Protein AF-A0A4Y9T3Z0-F1 (afdb_monomer_lite)

pLDDT: mean 94.2, std 4.08, range [75.06, 98.31]

InterPro domains:
  IPR002937 Amine oxidase [PF01593] (51-128)
  IPR036188 FAD/NAD(P)-binding domain superfamily [G3DSA:3.50.50.60] (1-129)
  IPR036188 FAD/NAD(P)-binding domain superfamily [SSF51905] (2-128)
  IPR050703 Flavin Monoamine Oxidase [PTHR43563] (1-128)

Secondary structure (DSSP, 8-state):
-TTSBHHHHHHTTT--HHHHHHHHHHHHHHSS-TTTSBHHHHHHHHHHTTT--TTGGGS---TT-THHHHHHHHTT-S----S----EEEE-SS-EEEEETTEEEEES-----S-HHHHTTSEEESPP-

Organism: Pseudomonas fluorescens (NCBI:txid294)

Foldseek 3Di:
DQVDFQVNVVVVVPDDPVVVVVVQVVCVVPHNGSRPHGPVNVVVVCVVCPPPDPCNVVVDADDVGDCVVVVVVVVVDPDDDPPFQWQEWEADPQAIWTDGPPDIDTDNDDDDPDDPVSVVRYHYVVDDD

Structure (mmCIF, N/CA/C/O backbone):
data_AF-A0A4Y9T3Z0-F1
#
_entry.id   AF-A0A4Y9T3Z0-F1
#
loop_
_atom_site.group_PDB
_a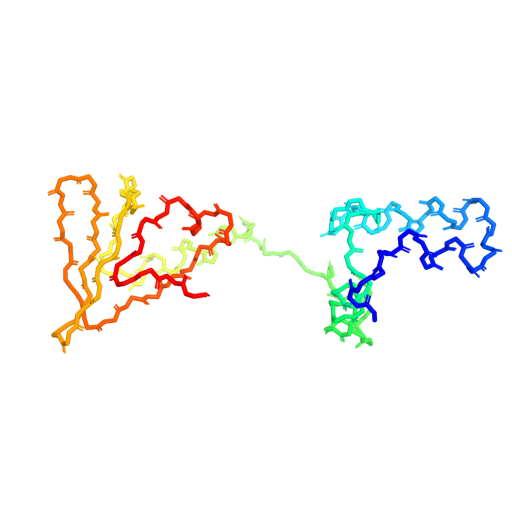tom_site.id
_atom_site.type_symbol
_atom_site.label_atom_id
_atom_site.label_alt_id
_atom_site.label_comp_id
_atom_site.label_asym_id
_atom_site.label_entity_id
_atom_site.label_seq_id
_atom_site.pdbx_PDB_ins_code
_atom_site.Cartn_x
_atom_site.Cartn_y
_atom_site.Cartn_z
_atom_site.occupancy
_atom_site.B_iso_or_equiv
_atom_site.auth_seq_id
_atom_site.auth_comp_id
_atom_site.auth_asym_id
_atom_site.auth_atom_id
_atom_site.pdbx_PDB_model_num
ATOM 1 N N . LEU A 1 1 ? 22.175 -1.804 -5.343 1.00 88.69 1 LEU A N 1
ATOM 2 C CA . LEU A 1 1 ? 21.034 -1.428 -6.212 1.00 88.69 1 LEU A CA 1
ATOM 3 C C . LEU A 1 1 ? 20.115 -0.419 -5.535 1.00 88.69 1 LEU A C 1
ATOM 5 O O . LEU A 1 1 ? 19.654 0.469 -6.225 1.00 88.69 1 LEU A O 1
ATOM 9 N N . ASP A 1 2 ? 19.869 -0.514 -4.225 1.00 96.75 2 ASP A N 1
ATOM 10 C CA . ASP A 1 2 ? 18.913 0.388 -3.561 1.00 96.75 2 ASP A CA 1
ATOM 11 C C . ASP A 1 2 ? 19.399 1.840 -3.439 1.00 96.75 2 ASP A C 1
ATOM 13 O O . ASP A 1 2 ? 18.644 2.780 -3.639 1.00 96.75 2 ASP A O 1
ATOM 17 N N . GLN A 1 3 ? 20.707 2.015 -3.240 1.00 96.19 3 GLN A N 1
ATOM 18 C CA . GLN A 1 3 ? 21.377 3.319 -3.161 1.00 96.19 3 GLN A CA 1
ATOM 19 C C . GLN A 1 3 ? 21.558 4.014 -4.528 1.00 96.19 3 GLN A C 1
ATOM 21 O O . GLN A 1 3 ? 22.274 5.005 -4.637 1.00 96.19 3 GLN A O 1
ATOM 26 N N . ILE A 1 4 ? 20.977 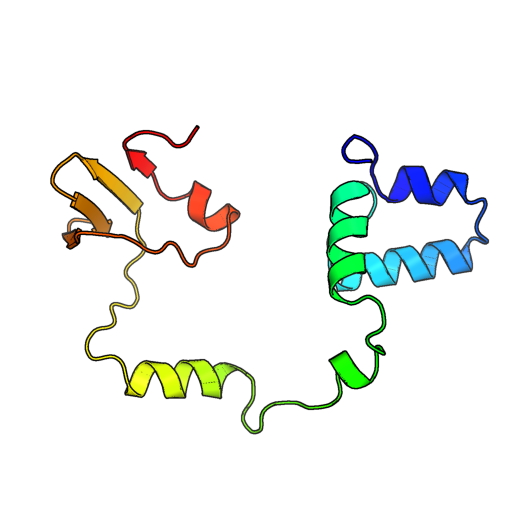3.471 -5.603 1.00 97.19 4 ILE A N 1
ATOM 27 C CA . ILE A 1 4 ? 21.068 4.013 -6.964 1.00 97.19 4 ILE A CA 1
ATOM 28 C C . ILE A 1 4 ? 19.643 4.213 -7.469 1.00 97.19 4 ILE A C 1
ATOM 30 O O . ILE A 1 4 ? 18.823 3.303 -7.361 1.00 97.19 4 ILE A O 1
ATOM 34 N N . ASN A 1 5 ? 19.348 5.372 -8.056 1.00 97.56 5 ASN A N 1
ATOM 35 C CA . ASN A 1 5 ? 18.060 5.588 -8.710 1.00 97.56 5 ASN A CA 1
ATOM 36 C C . ASN A 1 5 ? 18.066 5.086 -10.167 1.00 97.56 5 ASN A C 1
ATOM 38 O O . ASN A 1 5 ? 19.118 4.924 -10.797 1.00 97.56 5 ASN A O 1
ATOM 42 N N . VAL A 1 6 ? 16.879 4.839 -10.719 1.00 97.69 6 VAL A N 1
ATOM 43 C CA . VAL A 1 6 ? 16.727 4.317 -12.085 1.00 97.69 6 VAL A CA 1
ATOM 44 C C . VAL A 1 6 ? 17.301 5.279 -13.129 1.00 97.69 6 VAL A C 1
ATOM 46 O O . VAL A 1 6 ? 17.916 4.823 -14.092 1.00 97.69 6 VAL A O 1
ATOM 49 N N . SER A 1 7 ? 17.175 6.595 -12.930 1.00 97.38 7 SER A N 1
ATOM 50 C CA . SER A 1 7 ? 17.728 7.596 -13.854 1.00 97.38 7 SER A CA 1
ATOM 51 C C . SER A 1 7 ? 19.246 7.462 -14.012 1.00 97.38 7 SER A C 1
ATOM 53 O O . SER A 1 7 ? 19.727 7.313 -15.133 1.00 97.38 7 SER A O 1
ATOM 55 N N . SER A 1 8 ? 19.993 7.423 -12.905 1.00 96.88 8 SER A N 1
ATOM 56 C CA . SER A 1 8 ? 21.456 7.308 -12.904 1.00 96.88 8 SER A CA 1
ATOM 57 C C . SER A 1 8 ? 21.949 5.993 -13.506 1.00 96.88 8 SER A C 1
ATOM 59 O O . SER A 1 8 ? 23.059 5.926 -14.031 1.00 96.88 8 SER A O 1
ATOM 61 N N . TRP A 1 9 ? 21.150 4.926 -13.431 1.00 97.31 9 TRP A N 1
ATOM 62 C CA . TRP A 1 9 ? 21.463 3.674 -14.116 1.00 97.31 9 TRP A CA 1
ATOM 63 C C . TRP A 1 9 ? 21.221 3.765 -15.624 1.00 97.31 9 TRP A C 1
ATOM 65 O O . TRP A 1 9 ? 22.086 3.339 -16.392 1.00 97.31 9 TRP A O 1
ATOM 75 N N . LEU A 1 10 ? 20.100 4.357 -16.046 1.00 97.06 10 LEU A N 1
ATOM 76 C CA . LEU A 1 10 ? 19.783 4.576 -17.459 1.00 97.06 10 LEU A CA 1
ATOM 77 C C . LEU A 1 10 ? 20.804 5.496 -18.146 1.00 97.06 10 LEU A C 1
ATOM 79 O O . LEU A 1 10 ? 21.115 5.278 -19.315 1.00 97.06 10 LEU A O 1
ATOM 83 N N . ASP A 1 11 ? 21.351 6.487 -17.434 1.00 95.75 11 ASP A N 1
ATOM 84 C CA . ASP A 1 11 ? 22.395 7.384 -17.959 1.00 95.75 11 ASP A CA 1
ATOM 85 C C . ASP A 1 11 ? 23.656 6.604 -18.364 1.00 95.75 11 ASP A C 1
ATOM 87 O O . ASP A 1 11 ? 24.292 6.918 -19.364 1.00 95.75 11 ASP A O 1
ATOM 91 N N . LYS A 1 12 ? 23.971 5.517 -17.647 1.00 96.81 12 LYS A N 1
ATOM 92 C CA . LYS A 1 12 ? 25.122 4.643 -17.932 1.00 96.81 12 LYS A CA 1
ATOM 93 C C . LYS A 1 12 ? 24.892 3.672 -19.093 1.00 96.81 12 LYS A C 1
ATOM 95 O O . LYS A 1 12 ? 25.830 2.993 -19.493 1.00 96.81 12 LYS A O 1
ATOM 100 N N . GLN A 1 13 ? 23.665 3.569 -19.610 1.00 96.19 13 GLN A N 1
ATOM 101 C CA . GLN A 1 13 ? 23.331 2.640 -20.696 1.00 96.19 13 GLN A CA 1
ATOM 102 C C . GLN A 1 13 ? 23.576 3.234 -22.094 1.00 96.19 13 GLN A C 1
ATOM 104 O O . GLN A 1 13 ? 23.354 2.537 -23.079 1.00 96.19 13 GLN A O 1
ATOM 109 N N . ASN A 1 14 ? 24.010 4.501 -22.198 1.00 93.62 14 ASN A N 1
ATOM 110 C CA . ASN A 1 14 ? 24.271 5.197 -23.469 1.00 93.62 14 ASN A CA 1
ATOM 111 C C . ASN A 1 14 ? 23.120 5.056 -24.487 1.00 93.62 14 ASN A C 1
ATOM 113 O O . ASN A 1 14 ? 23.331 4.819 -25.676 1.00 93.62 14 ASN A O 1
ATOM 117 N N . LEU A 1 15 ? 21.880 5.165 -24.004 1.00 96.44 15 LEU A N 1
ATOM 118 C CA . LEU A 1 15 ? 20.685 4.988 -24.827 1.00 96.44 15 LEU A CA 1
ATOM 119 C C . LEU A 1 15 ? 20.506 6.158 -25.806 1.00 96.44 15 LEU A C 1
ATOM 121 O O . LEU A 1 15 ? 20.722 7.309 -25.419 1.00 96.44 15 LEU A O 1
ATOM 125 N N . PRO A 1 16 ? 19.983 5.907 -27.021 1.00 98.06 16 PRO A N 1
ATOM 126 C CA . PRO A 1 16 ? 19.453 6.969 -27.866 1.00 98.06 16 PRO A CA 1
ATOM 127 C C . PRO A 1 16 ? 18.406 7.803 -27.115 1.00 98.06 16 PRO A C 1
ATOM 129 O O . PRO A 1 16 ? 17.622 7.269 -26.322 1.00 98.06 16 PRO A O 1
ATOM 132 N N . SER A 1 17 ? 18.346 9.106 -27.396 1.00 96.44 17 SER A N 1
ATOM 133 C CA . SER A 1 17 ? 17.452 10.048 -26.704 1.00 96.44 17 SER A CA 1
ATOM 134 C C . SER A 1 17 ? 15.986 9.601 -26.730 1.00 96.44 17 SER A C 1
ATOM 136 O O . SER A 1 17 ? 15.323 9.596 -25.691 1.00 96.44 17 SER A O 1
ATOM 138 N N . THR A 1 18 ? 15.501 9.130 -27.881 1.00 97.94 18 THR A N 1
ATOM 139 C CA . THR A 1 18 ? 14.141 8.596 -28.039 1.00 97.94 18 THR A CA 1
ATOM 140 C C . THR A 1 18 ? 13.901 7.362 -27.168 1.00 97.94 18 THR A C 1
ATOM 142 O O . THR A 1 18 ? 12.880 7.279 -26.490 1.00 97.94 18 THR A O 1
ATOM 145 N N . ALA A 1 19 ? 14.852 6.422 -27.112 1.00 97.44 19 ALA A N 1
ATOM 146 C CA . ALA A 1 19 ? 14.734 5.236 -26.262 1.00 97.44 19 ALA A CA 1
ATOM 147 C C . ALA A 1 19 ? 14.676 5.624 -24.776 1.00 97.44 19 ALA A C 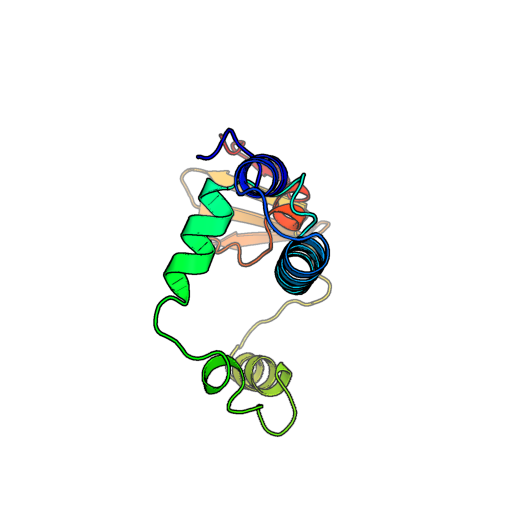1
ATOM 149 O O . ALA A 1 19 ? 13.838 5.113 -24.031 1.00 97.44 19 ALA A O 1
ATOM 150 N N . ARG A 1 20 ? 15.499 6.593 -24.350 1.00 97.50 20 ARG A N 1
ATOM 151 C CA . ARG A 1 20 ? 15.448 7.117 -22.980 1.00 97.50 20 ARG A CA 1
ATOM 152 C C . ARG A 1 20 ? 14.102 7.771 -22.661 1.00 97.50 20 ARG A C 1
ATOM 154 O O . ARG A 1 20 ? 13.557 7.539 -21.583 1.00 97.50 20 ARG A O 1
ATOM 161 N N . GLN A 1 21 ? 13.551 8.564 -23.576 1.00 96.88 21 GLN A N 1
ATOM 162 C CA . GLN A 1 21 ? 12.242 9.198 -23.394 1.00 96.88 21 GLN A CA 1
ATOM 163 C C . GLN A 1 21 ? 11.120 8.163 -23.239 1.00 96.88 21 GLN A C 1
ATOM 165 O O . GLN A 1 21 ? 10.334 8.266 -22.295 1.00 96.88 21 GLN A O 1
ATOM 170 N N . LEU A 1 22 ? 11.089 7.140 -24.098 1.00 96.94 22 LEU A N 1
ATOM 171 C CA . LEU A 1 22 ? 10.082 6.076 -24.045 1.00 96.94 22 LEU A CA 1
ATOM 172 C C . LEU A 1 22 ? 10.164 5.272 -22.741 1.00 96.94 22 LEU A C 1
ATOM 174 O O . LEU A 1 22 ? 9.142 5.039 -22.096 1.00 96.94 22 LEU A O 1
ATOM 178 N N . ILE A 1 23 ? 11.374 4.914 -22.300 1.00 95.50 23 ILE A N 1
ATOM 179 C CA . ILE A 1 23 ? 11.572 4.205 -21.027 1.00 95.50 23 ILE A CA 1
ATOM 180 C C . ILE A 1 23 ? 11.125 5.074 -19.844 1.00 95.50 23 ILE A C 1
ATOM 182 O O . ILE A 1 23 ? 10.403 4.596 -18.969 1.00 95.50 23 ILE A O 1
ATOM 186 N N . ASN A 1 24 ? 11.488 6.361 -19.824 1.00 96.56 24 ASN A N 1
ATOM 187 C CA . ASN A 1 24 ? 11.043 7.279 -18.774 1.00 96.56 24 ASN A CA 1
ATOM 188 C C . ASN A 1 24 ? 9.507 7.378 -18.728 1.00 96.56 24 ASN A C 1
ATOM 190 O O . ASN A 1 24 ? 8.923 7.329 -17.646 1.00 96.56 24 ASN A O 1
ATOM 194 N N . GLN A 1 25 ? 8.842 7.487 -19.882 1.00 96.19 25 GLN A N 1
ATOM 195 C CA . GLN A 1 25 ? 7.379 7.515 -19.966 1.00 96.19 25 GLN A CA 1
ATOM 196 C C . GLN A 1 25 ? 6.752 6.214 -19.446 1.00 96.19 25 GLN A C 1
ATOM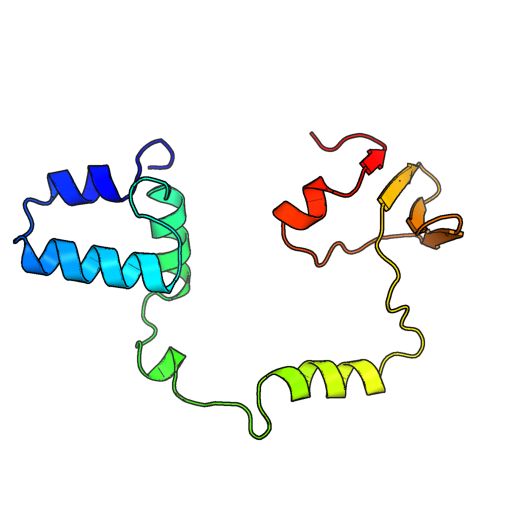 198 O O . GLN A 1 25 ? 5.787 6.254 -18.677 1.00 96.19 25 GLN A O 1
ATOM 203 N N . GLN A 1 26 ? 7.306 5.060 -19.824 1.00 92.88 26 GLN A N 1
ATOM 204 C CA . GLN A 1 26 ? 6.831 3.760 -19.356 1.00 92.88 26 GLN A CA 1
ATOM 205 C C . GLN A 1 26 ? 6.933 3.638 -17.830 1.00 92.88 26 GLN A C 1
ATOM 207 O O . GLN A 1 26 ? 5.976 3.197 -17.189 1.00 92.88 26 GLN A O 1
ATOM 212 N N . ILE A 1 27 ? 8.054 4.064 -17.241 1.00 94.88 27 ILE A N 1
ATOM 213 C CA . ILE A 1 27 ? 8.258 4.047 -15.786 1.00 94.88 27 ILE A CA 1
ATOM 214 C C . ILE A 1 27 ? 7.234 4.954 -15.094 1.00 94.88 27 ILE A C 1
ATOM 216 O O . ILE A 1 27 ? 6.520 4.488 -14.208 1.00 94.88 27 ILE A O 1
ATOM 220 N N . ARG A 1 28 ? 7.085 6.205 -15.549 1.00 96.00 28 ARG A N 1
ATOM 221 C CA . ARG A 1 28 ? 6.139 7.188 -14.980 1.00 96.00 28 ARG A CA 1
ATOM 222 C C . ARG A 1 28 ? 4.672 6.766 -15.078 1.00 96.00 28 ARG A C 1
ATOM 224 O O . ARG A 1 28 ? 3.846 7.237 -14.311 1.00 96.00 28 ARG A O 1
ATOM 231 N N . THR A 1 29 ? 4.332 5.882 -16.015 1.00 91.44 29 THR A N 1
ATOM 232 C CA . THR A 1 29 ? 2.958 5.372 -16.161 1.00 91.44 29 THR A CA 1
ATOM 233 C C . THR A 1 29 ? 2.566 4.433 -15.014 1.00 91.44 29 THR A C 1
ATOM 235 O O . THR A 1 29 ? 1.382 4.296 -14.711 1.00 91.44 29 THR A O 1
ATOM 238 N N . ARG A 1 30 ? 3.536 3.747 -14.396 1.00 86.62 30 ARG A N 1
ATOM 239 C CA . ARG A 1 30 ? 3.290 2.748 -13.337 1.00 86.62 30 ARG A CA 1
ATOM 240 C C . ARG A 1 30 ? 3.822 3.177 -11.969 1.00 86.62 30 ARG A C 1
ATOM 242 O O . ARG A 1 30 ? 3.297 2.733 -10.954 1.00 86.62 30 ARG A O 1
ATOM 249 N N . TYR A 1 31 ? 4.857 4.006 -11.949 1.00 91.94 31 TYR A N 1
ATOM 250 C CA . TYR A 1 31 ? 5.571 4.427 -10.750 1.00 91.94 31 TYR A CA 1
ATOM 251 C C . TYR A 1 31 ? 5.662 5.957 -10.699 1.00 91.94 31 TYR A C 1
ATOM 253 O O . TYR A 1 31 ? 4.793 6.661 -11.203 1.00 91.94 31 TYR A O 1
ATOM 261 N N . ASP A 1 32 ? 6.717 6.464 -10.068 1.00 87.19 32 ASP A N 1
ATOM 262 C CA . ASP A 1 32 ? 7.062 7.879 -10.014 1.00 87.19 32 ASP A CA 1
ATOM 263 C C . ASP A 1 32 ? 8.222 8.197 -10.990 1.00 87.19 32 ASP A C 1
ATOM 265 O O . ASP A 1 32 ? 8.633 7.362 -11.801 1.00 87.19 32 ASP A O 1
ATOM 269 N N . GLU A 1 33 ? 8.771 9.406 -10.913 1.00 95.38 33 GLU A N 1
ATOM 270 C CA . GLU A 1 33 ? 9.952 9.849 -11.649 1.00 95.38 33 GLU A CA 1
ATOM 271 C C . GLU A 1 33 ? 11.155 8.898 -11.478 1.00 95.38 33 GLU A C 1
ATOM 273 O O . GLU A 1 33 ? 11.526 8.585 -10.341 1.00 95.38 33 GLU A O 1
ATOM 278 N N . PRO A 1 34 ? 11.851 8.497 -12.568 1.00 96.94 34 PRO A N 1
ATOM 279 C CA . PRO A 1 34 ? 13.020 7.613 -12.491 1.00 96.94 34 PRO A CA 1
ATOM 280 C C . PRO A 1 34 ? 14.142 8.115 -11.570 1.00 96.94 34 PRO A C 1
ATOM 282 O O . PRO A 1 34 ? 14.918 7.313 -11.053 1.00 96.94 34 PRO A O 1
ATOM 285 N N . SER A 1 35 ? 14.246 9.430 -11.358 1.00 97.06 35 SER A N 1
ATOM 286 C CA . SER A 1 35 ? 15.223 10.053 -10.455 1.00 97.06 35 SER A CA 1
ATOM 287 C C . SER A 1 35 ? 14.899 9.857 -8.970 1.00 97.06 35 SER A C 1
ATOM 289 O O . SER A 1 35 ? 15.802 9.933 -8.141 1.00 97.06 35 SER A O 1
ATOM 291 N N . ARG A 1 36 ? 13.636 9.571 -8.628 1.00 96.00 36 ARG A N 1
ATOM 292 C CA . ARG A 1 36 ? 13.161 9.301 -7.258 1.00 96.00 36 ARG A CA 1
ATOM 293 C C . ARG A 1 36 ? 12.926 7.815 -6.986 1.00 96.00 36 ARG A C 1
ATOM 295 O O . ARG A 1 36 ? 12.562 7.440 -5.876 1.00 96.00 36 ARG A O 1
ATOM 302 N N . LEU A 1 37 ? 13.107 6.970 -7.997 1.00 96.75 37 LEU A N 1
ATOM 303 C CA . LEU A 1 37 ? 12.808 5.547 -7.935 1.00 96.75 37 LEU A CA 1
ATOM 304 C C . LEU A 1 37 ? 14.085 4.745 -7.670 1.00 96.75 37 LEU A C 1
ATOM 306 O O . LEU A 1 37 ? 14.998 4.769 -8.493 1.00 96.75 37 LEU A O 1
ATOM 310 N N . SER A 1 38 ? 14.136 4.007 -6.556 1.00 97.56 38 SER A N 1
ATOM 311 C CA . SER A 1 38 ? 15.213 3.042 -6.279 1.00 97.56 38 SER A CA 1
ATOM 312 C C . SER A 1 38 ? 15.302 1.998 -7.396 1.00 97.56 38 SER A C 1
ATOM 314 O O . SER A 1 38 ? 14.295 1.413 -7.811 1.00 97.56 38 SER A O 1
ATOM 316 N N . LEU A 1 39 ? 16.521 1.728 -7.870 1.00 97.44 39 LEU A N 1
ATOM 317 C CA . LEU A 1 39 ? 16.773 0.700 -8.875 1.00 97.44 39 LEU A CA 1
ATOM 318 C C . LEU A 1 39 ? 16.500 -0.703 -8.322 1.00 97.44 39 LEU A C 1
ATOM 320 O O . LEU A 1 39 ? 16.021 -1.560 -9.066 1.00 97.44 39 LEU A O 1
ATOM 324 N N . LEU A 1 40 ? 16.760 -0.946 -7.030 1.00 97.31 40 LEU A N 1
ATOM 325 C CA . LEU A 1 40 ? 16.400 -2.221 -6.401 1.00 97.31 40 LEU A CA 1
ATOM 326 C C . LEU A 1 40 ? 14.887 -2.423 -6.430 1.00 97.31 40 LEU A C 1
ATOM 328 O O . LEU A 1 40 ? 14.429 -3.471 -6.886 1.00 97.31 40 LEU A O 1
ATOM 332 N N . TYR A 1 41 ? 14.125 -1.418 -5.994 1.00 95.69 41 TYR A N 1
ATOM 333 C CA . TYR A 1 41 ? 12.667 -1.484 -6.003 1.00 95.69 41 TYR A CA 1
ATOM 334 C C . TYR A 1 41 ? 12.141 -1.721 -7.423 1.00 95.69 41 TYR A C 1
ATOM 336 O O . TYR A 1 41 ? 11.353 -2.639 -7.649 1.00 95.69 41 TYR A O 1
ATOM 344 N N . TYR A 1 42 ? 12.638 -0.973 -8.412 1.00 95.44 42 TYR A N 1
ATOM 345 C CA . TYR A 1 42 ? 12.237 -1.160 -9.806 1.00 95.44 42 TYR A CA 1
ATOM 346 C C . TYR A 1 42 ? 12.535 -2.576 -10.325 1.00 95.44 42 TYR A C 1
ATOM 348 O O . TYR A 1 42 ? 11.686 -3.187 -10.979 1.00 95.44 42 TYR A O 1
ATOM 356 N N . ALA A 1 43 ? 13.702 -3.140 -9.997 1.00 94.81 43 ALA A N 1
ATOM 357 C CA . ALA A 1 43 ? 14.062 -4.507 -10.372 1.00 94.81 43 ALA A CA 1
ATOM 358 C C . ALA A 1 43 ? 13.160 -5.556 -9.700 1.00 94.81 43 ALA A C 1
ATOM 360 O O . ALA A 1 43 ? 12.743 -6.515 -10.354 1.00 94.81 43 ALA A O 1
ATOM 361 N N . GLN A 1 44 ? 12.825 -5.367 -8.420 1.00 94.88 44 GLN A N 1
ATOM 362 C CA . GLN A 1 44 ? 11.901 -6.239 -7.689 1.00 94.88 44 GLN A CA 1
ATOM 363 C C . GLN A 1 44 ? 10.507 -6.219 -8.321 1.00 94.88 44 GLN A C 1
ATOM 365 O O . GLN A 1 44 ? 9.973 -7.282 -8.634 1.00 94.88 44 GLN A O 1
ATOM 370 N N . GLN A 1 45 ? 9.950 -5.036 -8.594 1.00 92.25 45 GLN A N 1
ATOM 371 C CA . GLN A 1 45 ? 8.628 -4.920 -9.217 1.00 92.25 45 GLN A CA 1
ATOM 372 C C . GLN A 1 45 ? 8.611 -5.483 -10.644 1.00 92.25 45 GLN A C 1
ATOM 374 O O . GLN A 1 45 ? 7.672 -6.169 -11.042 1.00 92.25 45 GLN A O 1
ATOM 379 N N . SER A 1 46 ? 9.687 -5.270 -11.405 1.00 89.81 46 SER A N 1
ATOM 380 C CA . SER A 1 46 ? 9.833 -5.845 -12.748 1.00 89.81 46 SER A CA 1
ATOM 381 C C . SER A 1 46 ? 9.915 -7.374 -12.720 1.00 89.81 46 SER A C 1
ATOM 383 O O . SER A 1 46 ? 9.475 -8.035 -13.659 1.00 89.81 46 SER A O 1
ATOM 385 N N . ARG A 1 47 ? 10.461 -7.962 -11.646 1.00 91.88 47 ARG A N 1
ATOM 386 C CA . ARG A 1 47 ? 10.538 -9.419 -11.477 1.00 91.88 47 ARG A CA 1
ATOM 387 C C . ARG A 1 47 ? 9.164 -10.055 -11.267 1.00 91.88 47 ARG A C 1
ATOM 389 O O . ARG A 1 47 ? 8.968 -11.154 -11.773 1.00 91.88 47 ARG A O 1
ATOM 396 N N . VAL A 1 48 ? 8.233 -9.382 -10.582 1.00 89.12 48 VAL A N 1
ATOM 397 C CA . VAL A 1 48 ? 6.869 -9.896 -10.324 1.00 89.12 48 VAL A CA 1
ATOM 398 C C . VAL A 1 48 ? 6.131 -10.219 -11.624 1.00 89.12 48 VAL A C 1
ATOM 400 O O . VAL A 1 48 ? 5.437 -11.225 -11.705 1.00 89.12 48 VAL A O 1
ATOM 403 N N . TYR A 1 49 ? 6.328 -9.400 -12.657 1.00 84.94 49 TYR A N 1
ATOM 404 C CA . TYR A 1 49 ? 5.656 -9.545 -13.952 1.00 84.94 49 TYR A CA 1
ATOM 405 C C . TYR A 1 49 ? 6.548 -10.160 -15.037 1.00 84.94 49 TYR A C 1
ATOM 407 O O . TYR A 1 49 ? 6.220 -10.108 -16.223 1.00 84.94 49 TYR A O 1
ATOM 415 N N . ARG A 1 50 ? 7.700 -10.731 -14.664 1.00 87.44 50 ARG A N 1
ATOM 416 C CA . ARG A 1 50 ? 8.628 -11.319 -15.634 1.00 87.44 50 ARG A CA 1
ATOM 417 C C . ARG A 1 50 ? 7.968 -12.508 -16.335 1.00 87.44 50 ARG A C 1
ATOM 419 O O . ARG A 1 50 ? 7.508 -13.434 -15.681 1.00 87.44 50 ARG A O 1
ATOM 426 N N . GLY A 1 51 ? 7.993 -12.499 -17.666 1.00 87.00 51 GLY A N 1
ATOM 427 C CA . GLY A 1 51 ? 7.428 -13.576 -18.484 1.00 87.00 51 GLY A CA 1
ATOM 428 C C . GLY A 1 51 ? 5.919 -13.474 -18.711 1.00 87.00 51 GLY A C 1
ATOM 429 O O . GLY A 1 51 ? 5.374 -14.303 -19.430 1.00 87.00 51 GLY A O 1
ATOM 430 N N . VAL A 1 52 ? 5.252 -12.455 -18.160 1.00 87.50 52 VAL A N 1
ATOM 431 C CA . VAL A 1 52 ? 3.854 -12.147 -18.480 1.00 87.50 52 VAL A CA 1
ATOM 432 C C . VAL A 1 52 ? 3.834 -11.140 -19.623 1.00 87.50 52 VAL A C 1
ATOM 434 O O . VAL A 1 52 ? 4.505 -10.108 -19.551 1.00 87.50 52 VAL A O 1
ATOM 437 N N . SER A 1 53 ? 3.086 -11.424 -20.690 1.00 86.75 53 SER A N 1
ATOM 438 C CA . SER A 1 53 ? 2.979 -10.474 -21.795 1.00 86.75 53 SER A CA 1
ATOM 439 C C . SER A 1 53 ? 2.153 -9.251 -21.378 1.00 86.75 53 SER A C 1
ATOM 441 O O . SER A 1 53 ? 1.187 -9.356 -20.618 1.00 86.75 53 SER A O 1
ATOM 443 N N . ASP A 1 54 ? 2.486 -8.069 -21.906 1.00 80.62 54 ASP A N 1
ATOM 444 C CA . ASP A 1 54 ? 1.705 -6.850 -21.637 1.00 80.62 54 ASP A CA 1
ATOM 445 C C . ASP A 1 54 ? 0.238 -6.980 -22.099 1.00 80.62 54 ASP A C 1
ATOM 447 O O . ASP A 1 54 ? -0.644 -6.315 -21.548 1.00 80.62 54 ASP A O 1
ATOM 451 N N . ARG A 1 55 ? -0.036 -7.844 -23.092 1.00 84.62 55 ARG A N 1
ATOM 452 C CA . ARG A 1 55 ? -1.394 -8.171 -23.546 1.00 84.62 55 ARG A CA 1
ATOM 453 C C . ARG A 1 55 ? -2.172 -8.898 -22.455 1.00 84.62 55 ARG A C 1
ATOM 455 O O . ARG A 1 55 ? -3.312 -8.524 -22.192 1.00 84.62 55 ARG A O 1
ATOM 462 N N . ASP A 1 56 ? -1.554 -9.877 -21.801 1.00 86.31 56 ASP A N 1
ATOM 463 C CA . ASP A 1 56 ? -2.212 -10.685 -20.770 1.00 86.31 56 ASP A CA 1
ATOM 464 C C . ASP A 1 56 ? -2.534 -9.851 -19.527 1.00 86.31 56 ASP A C 1
ATOM 466 O O . ASP A 1 56 ? -3.626 -9.961 -18.972 1.00 86.31 56 ASP A O 1
ATOM 470 N N . LEU A 1 57 ? -1.654 -8.909 -19.163 1.00 83.00 57 LEU A N 1
ATOM 471 C CA . LEU A 1 57 ? -1.900 -7.948 -18.075 1.00 83.00 57 LEU A CA 1
ATOM 472 C C . LEU A 1 57 ? -3.128 -7.053 -18.312 1.00 83.00 57 LEU A C 1
ATOM 474 O O . LEU A 1 57 ? -3.625 -6.420 -17.381 1.00 83.00 57 LEU A O 1
ATOM 478 N N . ARG A 1 58 ? -3.599 -6.954 -19.559 1.00 83.19 58 ARG A N 1
ATOM 479 C CA . ARG A 1 58 ? -4.697 -6.071 -19.977 1.00 83.19 58 ARG A CA 1
ATOM 480 C C . ARG A 1 58 ? -5.808 -6.824 -20.708 1.00 83.19 58 ARG A C 1
ATOM 482 O O . ARG A 1 58 ? -6.642 -6.185 -21.348 1.00 83.19 58 ARG A O 1
ATOM 489 N N . ALA A 1 59 ? -5.823 -8.154 -20.616 1.00 86.94 59 ALA A N 1
ATOM 490 C CA . ALA A 1 59 ? -6.666 -9.007 -21.448 1.00 86.94 59 ALA A CA 1
ATOM 491 C C . ALA A 1 59 ? -8.167 -8.797 -21.218 1.00 86.94 59 ALA A C 1
ATOM 493 O O . ALA A 1 59 ? -8.960 -8.950 -22.144 1.00 86.94 59 ALA A O 1
ATOM 494 N N . SER A 1 60 ? -8.567 -8.433 -19.999 1.00 89.00 60 SER A N 1
ATOM 495 C CA . SER A 1 60 ? -9.976 -8.324 -19.633 1.00 89.00 60 SER A CA 1
ATOM 496 C C . SER A 1 60 ? -10.244 -7.175 -18.675 1.00 89.00 60 SER A C 1
ATOM 498 O O . SER A 1 60 ? -9.400 -6.803 -17.859 1.00 89.00 60 SER A O 1
ATOM 500 N N . ARG A 1 61 ? -11.473 -6.663 -18.728 1.00 90.69 61 ARG A N 1
ATOM 501 C CA . ARG A 1 61 ? -12.033 -5.776 -17.709 1.00 90.69 61 ARG A CA 1
ATOM 502 C C . ARG A 1 61 ? -13.245 -6.444 -17.082 1.00 90.69 61 ARG A C 1
ATOM 504 O O . ARG A 1 61 ? -13.956 -7.192 -17.746 1.00 90.69 61 ARG A O 1
ATOM 511 N N . LEU A 1 62 ? -13.487 -6.143 -15.814 1.00 92.19 62 LEU A N 1
ATOM 512 C CA . LEU A 1 62 ? -14.696 -6.584 -15.131 1.00 92.19 62 LEU A CA 1
ATOM 513 C C . LEU A 1 62 ? -15.904 -5.854 -15.722 1.00 92.19 62 LEU A C 1
ATOM 515 O O . LEU A 1 62 ? -15.900 -4.624 -15.825 1.00 92.19 62 LEU A O 1
ATOM 519 N N . VAL A 1 63 ? -16.934 -6.608 -16.106 1.00 92.62 63 VAL A N 1
ATOM 520 C CA . VAL A 1 63 ? -18.219 -6.041 -16.531 1.00 92.62 63 VAL A CA 1
ATOM 521 C C . VAL A 1 63 ? -18.816 -5.275 -15.346 1.00 92.62 63 VAL A C 1
ATOM 523 O O . VAL A 1 63 ? -18.885 -5.803 -14.241 1.00 92.62 63 VAL A O 1
ATOM 526 N N . GLY A 1 64 ? -19.187 -4.009 -15.558 1.00 92.31 64 GLY A N 1
ATOM 527 C CA . GLY A 1 64 ? -19.598 -3.094 -14.481 1.00 92.31 64 GLY A CA 1
ATOM 528 C C . GLY A 1 64 ? -18.440 -2.382 -13.758 1.00 92.31 64 GLY A C 1
ATOM 529 O O . GLY A 1 64 ? -18.684 -1.547 -12.890 1.00 92.31 64 GLY A O 1
ATOM 530 N N . GLY A 1 65 ? -17.187 -2.653 -14.140 1.00 93.94 65 GLY A N 1
ATOM 531 C CA . GLY A 1 65 ? -15.987 -2.011 -13.597 1.00 93.94 65 GLY A CA 1
ATOM 532 C C . GLY A 1 65 ? -15.460 -2.646 -12.306 1.00 93.94 65 GLY A C 1
ATOM 533 O O . GLY A 1 65 ? -16.098 -3.490 -11.691 1.00 93.94 65 GLY A O 1
ATOM 534 N N . SER A 1 66 ? -14.269 -2.229 -11.866 1.00 93.44 66 SER A N 1
ATOM 535 C CA . SER A 1 66 ? -13.602 -2.784 -10.673 1.00 93.44 66 SER A CA 1
ATOM 536 C C . SER A 1 66 ? -14.386 -2.699 -9.349 1.00 93.44 66 SER A C 1
ATOM 538 O O . SER A 1 66 ? -14.217 -3.601 -8.525 1.00 93.44 66 SER A O 1
ATOM 540 N N . PRO A 1 67 ? -15.256 -1.693 -9.103 1.00 94.88 67 PRO A N 1
ATOM 541 C CA . PRO A 1 67 ? -16.015 -1.614 -7.853 1.00 94.88 67 PRO A CA 1
ATOM 542 C C . PRO A 1 67 ? -16.956 -2.795 -7.587 1.00 94.88 67 PRO A C 1
ATOM 544 O O . PRO A 1 67 ? -17.298 -3.024 -6.426 1.00 94.88 67 PRO A O 1
ATOM 547 N N . VAL A 1 68 ? -17.350 -3.566 -8.610 1.00 95.88 68 VAL A N 1
ATOM 548 C CA . VAL A 1 68 ? -18.268 -4.712 -8.448 1.00 95.88 68 VAL A CA 1
ATOM 549 C C . VAL A 1 68 ? -17.746 -5.748 -7.451 1.00 95.88 68 VAL A C 1
ATOM 551 O O . VAL A 1 68 ? -18.537 -6.344 -6.725 1.00 95.88 68 VAL A O 1
ATOM 554 N N . LEU A 1 69 ? -16.422 -5.916 -7.349 1.00 94.38 69 LEU A N 1
ATOM 555 C CA . LEU A 1 69 ? -15.805 -6.829 -6.383 1.00 94.38 69 LEU A CA 1
ATOM 556 C C . LEU A 1 69 ? -16.018 -6.354 -4.943 1.00 94.38 69 LEU A C 1
ATOM 558 O O . LEU A 1 69 ? -16.475 -7.118 -4.096 1.00 94.38 69 LEU A O 1
ATOM 562 N N . ALA A 1 70 ? -15.729 -5.080 -4.671 1.00 93.38 70 ALA A N 1
ATOM 563 C CA . ALA A 1 70 ? -15.919 -4.501 -3.345 1.00 93.38 70 ALA A CA 1
ATOM 564 C C . ALA A 1 70 ? -17.403 -4.507 -2.952 1.00 93.38 70 ALA A C 1
ATOM 566 O O . ALA A 1 70 ? -17.747 -4.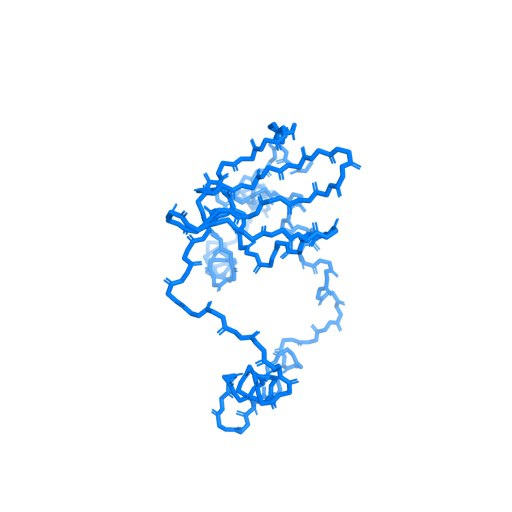862 -1.829 1.00 93.38 70 ALA A O 1
ATOM 567 N N . GLN A 1 71 ? -18.294 -4.188 -3.893 1.00 93.31 71 GLN A N 1
ATOM 568 C CA . GLN A 1 71 ? -19.740 -4.235 -3.671 1.00 93.31 71 GLN A CA 1
ATOM 569 C C . GLN A 1 71 ? -20.233 -5.653 -3.364 1.00 93.31 71 GLN A C 1
ATOM 571 O O . GLN A 1 71 ? -21.072 -5.828 -2.482 1.00 93.31 71 GLN A O 1
ATOM 576 N N . ALA A 1 72 ? -19.718 -6.667 -4.065 1.00 94.69 72 ALA A N 1
ATOM 577 C CA . ALA A 1 72 ? -20.044 -8.061 -3.787 1.00 94.69 72 ALA A CA 1
ATOM 578 C C . ALA A 1 72 ? -19.556 -8.489 -2.394 1.00 94.69 72 ALA A C 1
ATOM 580 O O . ALA A 1 72 ? -20.309 -9.127 -1.661 1.00 94.69 72 ALA A O 1
ATOM 581 N N . LEU A 1 73 ? -18.343 -8.083 -2.003 1.00 94.00 73 LEU A N 1
ATOM 582 C CA . LEU A 1 73 ? -17.784 -8.373 -0.681 1.00 94.00 73 LEU A CA 1
ATOM 583 C C . LEU A 1 73 ? -18.601 -7.726 0.442 1.00 94.00 73 LEU A C 1
ATOM 585 O O . LEU A 1 73 ? -18.927 -8.390 1.421 1.00 94.00 73 LEU A O 1
ATOM 589 N N . VAL A 1 74 ? -18.982 -6.455 0.293 1.00 94.38 74 VAL A N 1
ATOM 590 C CA . VAL A 1 74 ? -19.765 -5.718 1.300 1.00 94.38 74 VAL A CA 1
ATOM 591 C C . VAL A 1 74 ? -21.085 -6.421 1.623 1.00 94.38 74 VAL A C 1
ATOM 593 O O . VAL A 1 74 ? -21.483 -6.444 2.783 1.00 94.38 74 VAL A O 1
ATOM 596 N N . LYS A 1 75 ? -21.731 -7.062 0.640 1.00 93.88 75 LYS A N 1
ATOM 597 C CA . LYS A 1 75 ? -22.967 -7.838 0.857 1.00 93.88 75 LYS A CA 1
ATOM 598 C C . LYS A 1 75 ? -22.777 -9.056 1.773 1.00 93.88 75 LYS A C 1
ATOM 600 O O . LYS A 1 75 ? -23.761 -9.552 2.308 1.00 93.88 75 LYS A O 1
ATOM 605 N N . GLN A 1 76 ? -21.545 -9.539 1.937 1.00 95.50 76 GLN A N 1
ATOM 606 C CA . GLN A 1 76 ? -21.200 -10.675 2.802 1.00 95.50 76 GLN A CA 1
ATOM 607 C C . GLN A 1 76 ? -20.755 -10.240 4.209 1.00 95.50 76 GLN A C 1
ATOM 609 O O . GLN A 1 76 ? -20.595 -11.077 5.096 1.00 95.50 76 GLN A O 1
ATOM 614 N N . LEU A 1 77 ? -20.539 -8.941 4.436 1.00 94.25 77 LEU A N 1
ATOM 615 C CA . LEU A 1 77 ? -20.061 -8.408 5.708 1.00 94.25 77 LEU A CA 1
ATOM 616 C C . LEU A 1 77 ? -21.235 -7.921 6.561 1.00 94.25 77 LEU A C 1
ATOM 618 O O . LEU A 1 77 ? -22.083 -7.162 6.104 1.00 94.25 77 LEU A O 1
ATOM 622 N N . LYS A 1 78 ? -21.258 -8.325 7.836 1.00 91.56 78 LYS A N 1
ATOM 623 C CA . LYS A 1 78 ? -22.326 -7.939 8.776 1.00 91.56 78 LYS A CA 1
ATOM 624 C C . LYS A 1 78 ? -22.169 -6.516 9.316 1.00 91.56 78 LYS A C 1
ATOM 626 O O . LYS A 1 78 ? -23.162 -5.847 9.575 1.00 91.56 78 LYS A O 1
ATOM 631 N N . THR A 1 79 ? -20.929 -6.055 9.479 1.00 92.56 79 THR A N 1
ATOM 632 C CA . THR A 1 79 ? -20.625 -4.775 10.126 1.00 92.56 79 THR A CA 1
ATOM 633 C C . T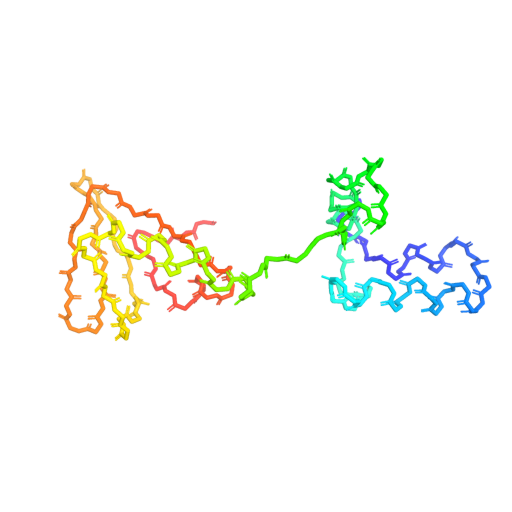HR A 1 79 ? -19.578 -4.025 9.322 1.00 92.56 79 THR A C 1
ATOM 635 O O . THR A 1 79 ? -18.455 -4.497 9.169 1.00 92.56 79 THR A O 1
ATOM 638 N N . ILE A 1 80 ? -19.933 -2.832 8.843 1.00 93.62 80 ILE A N 1
ATOM 639 C CA . ILE A 1 80 ? -19.008 -1.895 8.200 1.00 93.62 80 ILE A CA 1
ATOM 640 C C . ILE A 1 80 ? -19.269 -0.504 8.764 1.00 93.62 80 ILE A C 1
ATOM 642 O O . ILE A 1 80 ? -20.415 -0.066 8.861 1.00 93.62 80 ILE A O 1
ATOM 646 N N . LYS A 1 81 ? -18.197 0.194 9.136 1.00 93.50 81 LYS A N 1
ATOM 647 C CA . LYS A 1 81 ? -18.248 1.576 9.615 1.00 93.50 81 LYS A CA 1
ATOM 648 C C . LYS A 1 81 ? -17.549 2.477 8.600 1.00 93.50 81 LYS A C 1
ATOM 650 O O . LYS A 1 81 ? -16.325 2.501 8.516 1.00 93.50 81 LYS A O 1
ATOM 655 N N . THR A 1 82 ? -18.329 3.193 7.795 1.00 93.94 82 THR A N 1
ATOM 656 C CA . THR A 1 82 ? -17.818 4.245 6.901 1.00 93.94 82 THR A CA 1
ATOM 657 C C . THR A 1 82 ? -17.670 5.563 7.662 1.00 93.94 82 THR A C 1
ATOM 659 O O . THR A 1 82 ? -18.134 5.683 8.796 1.00 93.94 82 THR A O 1
ATOM 662 N N . ASN A 1 83 ? -17.001 6.557 7.065 1.00 95.06 83 ASN A N 1
ATOM 663 C CA . ASN A 1 83 ? -16.767 7.873 7.689 1.00 95.06 83 ASN A CA 1
ATOM 664 C C . ASN A 1 83 ? -16.121 7.779 9.083 1.00 95.06 83 ASN A C 1
ATOM 666 O O . ASN A 1 83 ? -16.381 8.590 9.964 1.00 95.06 83 ASN A O 1
ATOM 670 N N . SER A 1 84 ? -15.298 6.750 9.275 1.00 96.25 84 SER A N 1
ATOM 671 C CA . SER A 1 84 ? -14.719 6.364 10.560 1.00 96.25 84 SER A CA 1
ATOM 672 C C . SER A 1 84 ? -13.190 6.358 10.457 1.00 96.25 84 SER A C 1
ATOM 674 O O . SER A 1 84 ? -12.581 5.291 10.518 1.00 96.25 84 SER A O 1
ATOM 676 N N . PRO A 1 85 ? -12.549 7.517 10.203 1.00 96.38 85 PRO A N 1
ATOM 677 C CA . PRO A 1 85 ? -11.102 7.575 10.062 1.00 96.38 85 PRO A CA 1
ATOM 678 C C . PRO A 1 85 ? -10.435 7.215 11.392 1.00 96.38 85 PRO A C 1
ATOM 680 O O . PRO A 1 85 ? -10.681 7.846 12.421 1.00 96.38 85 PRO A O 1
ATOM 683 N N . VAL A 1 86 ? -9.587 6.191 11.354 1.00 97.69 86 VAL A N 1
ATOM 684 C CA . VAL A 1 86 ? -8.767 5.791 12.498 1.00 97.69 86 VAL A CA 1
ATOM 685 C C . VAL A 1 86 ? -7.697 6.852 12.729 1.00 97.69 86 VAL A C 1
ATOM 687 O O . VAL A 1 86 ? -7.002 7.236 11.790 1.00 97.69 86 VAL A O 1
ATOM 690 N N . SER A 1 87 ? -7.575 7.330 13.967 1.00 97.69 87 SER A N 1
ATOM 691 C CA . SER A 1 87 ? -6.584 8.343 14.355 1.00 97.69 87 SER A CA 1
ATOM 692 C C . SER A 1 87 ? -5.466 7.787 15.231 1.00 97.69 87 SER A C 1
ATOM 694 O O . SER A 1 87 ? -4.353 8.309 15.195 1.00 97.69 87 SER A O 1
ATOM 696 N N . ALA A 1 88 ? -5.735 6.725 15.990 1.00 98.00 88 ALA A N 1
ATOM 697 C CA . ALA A 1 88 ? -4.734 6.060 16.812 1.00 98.00 88 ALA A CA 1
ATOM 698 C C . ALA A 1 88 ? -5.033 4.569 16.976 1.00 98.00 88 ALA A C 1
ATOM 700 O O . ALA A 1 88 ? -6.193 4.150 16.925 1.00 98.00 88 ALA A O 1
ATOM 701 N N . ILE A 1 89 ? -3.983 3.787 17.195 1.00 98.12 89 ILE A N 1
ATOM 702 C CA . ILE A 1 89 ? -4.041 2.371 17.538 1.00 98.12 89 ILE A CA 1
ATOM 703 C C . ILE A 1 89 ? -3.086 2.139 18.705 1.00 98.12 89 ILE A C 1
ATOM 705 O O . ILE A 1 89 ? -1.898 2.450 18.615 1.00 98.12 89 ILE A O 1
ATOM 709 N N . THR A 1 90 ? -3.620 1.580 19.784 1.00 98.12 90 THR A N 1
ATOM 710 C CA . THR A 1 90 ? -2.857 1.195 20.969 1.00 98.12 90 THR A CA 1
ATOM 711 C C . THR A 1 90 ? -2.904 -0.315 21.118 1.00 98.12 90 THR A C 1
ATOM 713 O O . THR A 1 90 ? -3.988 -0.888 21.076 1.00 98.12 90 THR A O 1
ATOM 716 N N . GLN A 1 91 ? -1.760 -0.956 21.304 1.00 97.12 91 GLN A N 1
ATOM 717 C CA . GLN A 1 91 ? -1.642 -2.379 21.582 1.00 97.12 91 GLN A CA 1
ATOM 718 C C . GLN A 1 91 ? -1.003 -2.586 22.953 1.00 97.12 91 GLN A C 1
ATOM 720 O O . GLN A 1 91 ? -0.012 -1.938 23.294 1.00 97.12 91 GLN A O 1
ATOM 725 N N . ASP A 1 92 ? -1.555 -3.522 23.712 1.00 95.62 92 ASP A N 1
ATOM 726 C CA . ASP A 1 92 ? -0.994 -4.006 24.967 1.00 95.62 92 ASP A CA 1
ATOM 727 C C . ASP A 1 92 ? -1.033 -5.546 25.014 1.00 95.62 92 ASP A C 1
ATOM 729 O O . ASP A 1 92 ? -1.166 -6.213 23.986 1.00 95.62 92 ASP A O 1
ATOM 733 N N . LYS A 1 93 ? -0.843 -6.122 26.206 1.00 96.12 93 LYS A N 1
ATOM 734 C CA . LYS A 1 93 ? -0.841 -7.578 26.414 1.00 96.12 93 LYS A CA 1
ATOM 735 C C . LYS A 1 93 ? -2.220 -8.230 26.244 1.00 96.12 93 LYS A C 1
ATOM 737 O O . LYS A 1 93 ? -2.277 -9.444 26.072 1.00 96.12 93 LYS A O 1
ATOM 742 N N . ASP A 1 94 ? -3.296 -7.453 26.351 1.00 95.12 94 ASP A N 1
ATOM 743 C CA . ASP A 1 94 ? -4.679 -7.929 26.369 1.00 95.12 94 ASP A CA 1
ATOM 744 C C . ASP A 1 94 ? -5.366 -7.742 25.006 1.00 95.12 94 ASP A C 1
ATOM 746 O O . ASP A 1 94 ? -6.376 -8.389 24.740 1.00 95.12 94 ASP A O 1
ATOM 750 N N . GLY A 1 95 ? -4.816 -6.904 24.118 1.00 97.19 95 GLY A N 1
ATOM 751 C CA . GLY A 1 95 ? -5.264 -6.800 22.731 1.00 97.19 95 GLY A CA 1
ATOM 752 C C . GLY A 1 95 ? -4.915 -5.467 22.075 1.00 97.19 95 GLY A C 1
ATOM 753 O O . GLY A 1 95 ? -3.886 -4.849 22.358 1.00 97.19 95 GLY A O 1
ATOM 754 N N . VAL A 1 96 ? -5.783 -5.023 21.163 1.00 98.25 96 VAL A N 1
ATOM 755 C CA . VAL A 1 96 ? -5.620 -3.783 20.400 1.00 98.25 96 VAL A CA 1
ATOM 756 C C . VAL A 1 96 ? -6.855 -2.896 20.537 1.00 98.25 96 VAL A C 1
ATOM 758 O O . VAL A 1 96 ? -7.986 -3.325 20.314 1.00 98.25 96 VAL A O 1
ATOM 761 N N . THR A 1 97 ? -6.632 -1.621 20.844 1.00 98.31 97 THR A N 1
ATOM 762 C CA . THR A 1 97 ? -7.648 -0.568 20.854 1.00 98.31 97 THR A CA 1
ATOM 763 C C . THR A 1 97 ? -7.467 0.357 19.651 1.00 98.31 97 THR A C 1
ATOM 765 O O . THR A 1 97 ? -6.428 0.995 19.491 1.00 98.31 97 THR A O 1
ATOM 768 N N . VAL A 1 98 ? -8.501 0.479 18.819 1.00 98.19 98 VAL A N 1
ATOM 769 C CA . VAL A 1 98 ? -8.557 1.351 17.637 1.00 98.19 98 VAL A CA 1
ATOM 770 C C . VAL A 1 98 ? -9.414 2.575 17.935 1.00 98.19 98 VAL A C 1
ATOM 772 O O . VAL A 1 98 ? -10.604 2.456 18.229 1.00 98.19 98 VAL A O 1
ATOM 775 N N . LYS A 1 99 ? -8.832 3.768 17.818 1.00 98.25 99 LYS A N 1
ATOM 776 C CA . LYS A 1 99 ? -9.508 5.039 18.087 1.00 98.25 99 LYS A CA 1
ATOM 777 C C . LYS A 1 99 ? -10.062 5.668 16.811 1.00 98.25 99 LYS A C 1
ATOM 779 O O . LYS A 1 99 ? -9.330 5.893 15.846 1.00 98.25 99 LYS A O 1
ATOM 784 N N . VAL A 1 100 ? -11.343 6.023 16.848 1.00 97.31 100 VAL A N 1
ATOM 785 C CA . VAL A 1 100 ? -12.069 6.754 15.801 1.00 97.31 100 VAL A CA 1
ATOM 786 C C . VAL A 1 100 ? -12.806 7.924 16.450 1.00 97.31 100 VAL A C 1
ATOM 788 O O . VAL A 1 100 ? -13.836 7.746 17.100 1.00 97.31 100 VAL A O 1
ATOM 791 N N . GLY A 1 101 ? -12.278 9.140 16.295 1.00 93.50 101 GLY A N 1
ATOM 792 C CA . GLY A 1 101 ? -12.807 10.314 16.997 1.00 93.50 101 GLY A CA 1
ATOM 793 C C . GLY A 1 101 ? -12.776 10.120 18.519 1.00 93.50 101 GLY A C 1
ATOM 794 O O . GLY A 1 101 ? -11.705 9.930 19.099 1.00 93.50 101 GLY A O 1
ATOM 795 N N . SER A 1 102 ? -13.949 10.157 19.158 1.00 93.56 102 SER A N 1
ATOM 796 C CA . SER A 1 102 ? -14.131 9.883 20.593 1.00 93.56 102 SER A CA 1
ATOM 797 C C . SER A 1 102 ? -14.419 8.412 20.925 1.00 93.56 102 SER A C 1
ATOM 799 O O . SER A 1 102 ? -14.524 8.075 22.101 1.00 93.56 102 SER A O 1
ATOM 801 N N . VAL A 1 103 ? -14.557 7.536 19.925 1.00 96.25 103 VAL A N 1
ATOM 802 C CA . VAL A 1 103 ? -14.920 6.121 20.103 1.00 96.25 103 VAL A CA 1
ATOM 803 C C . VAL A 1 103 ? -13.671 5.239 20.054 1.00 96.25 103 VAL A C 1
ATOM 805 O O . VAL A 1 103 ? -12.811 5.426 19.193 1.00 96.25 103 VAL A O 1
ATOM 808 N N . GLY A 1 104 ? -13.586 4.263 20.961 1.00 96.19 104 GLY A N 1
ATOM 809 C CA . GLY A 1 104 ? -12.579 3.201 20.948 1.00 96.19 104 GLY A CA 1
ATOM 810 C C . GLY A 1 104 ? -13.210 1.845 20.635 1.00 96.19 104 GLY A C 1
ATOM 811 O O . GLY A 1 104 ? -14.242 1.501 21.206 1.00 96.19 104 GLY A O 1
ATOM 812 N N . TYR A 1 105 ? -12.592 1.082 19.738 1.00 97.00 105 TYR A N 1
ATOM 813 C CA . TYR A 1 105 ? -12.964 -0.297 19.416 1.00 97.00 105 TYR A CA 1
ATOM 814 C C . TYR A 1 105 ? -11.874 -1.242 19.910 1.00 97.00 105 TYR A C 1
ATOM 816 O O . TYR A 1 105 ? -10.706 -0.998 19.627 1.00 97.00 105 TYR A O 1
ATOM 824 N N . GLN A 1 106 ? -12.243 -2.313 20.608 1.00 97.38 106 GLN A N 1
ATOM 825 C CA . GLN A 1 106 ? -11.305 -3.341 21.061 1.00 97.38 106 GLN A CA 1
ATOM 826 C C . GLN A 1 106 ? -11.398 -4.584 20.177 1.00 97.38 106 GLN A C 1
ATOM 828 O O . GLN A 1 106 ? -12.487 -4.959 19.738 1.00 97.38 106 GLN A O 1
ATOM 833 N N . ALA A 1 107 ? -10.252 -5.199 19.912 1.00 97.31 107 ALA A N 1
ATOM 834 C CA . ALA A 1 107 ? -10.133 -6.454 19.185 1.00 97.31 107 ALA A CA 1
ATOM 835 C C . ALA A 1 107 ? -8.852 -7.188 19.600 1.00 97.31 107 ALA A C 1
ATOM 837 O O . ALA A 1 107 ? -7.885 -6.553 20.016 1.00 97.31 107 ALA A O 1
ATOM 838 N N . ASP A 1 108 ? -8.816 -8.506 19.402 1.00 97.94 108 ASP A N 1
ATOM 839 C CA . ASP A 1 108 ? -7.600 -9.301 19.631 1.00 97.94 108 ASP A CA 1
ATOM 840 C C . ASP A 1 108 ? -6.495 -8.943 18.619 1.00 97.94 108 ASP A C 1
ATOM 842 O O . ASP A 1 108 ? -5.308 -8.968 18.934 1.00 97.94 108 ASP A O 1
ATOM 846 N N . TYR A 1 109 ? -6.889 -8.569 17.393 1.00 97.12 109 TYR A N 1
ATOM 847 C CA . TYR A 1 109 ? -5.983 -8.232 16.295 1.00 97.12 109 TYR A CA 1
ATOM 848 C C . TYR A 1 109 ? -6.543 -7.115 15.412 1.00 97.12 109 TYR A C 1
ATOM 850 O O . TYR A 1 109 ? -7.756 -6.960 15.258 1.00 97.12 109 TYR A O 1
ATOM 858 N N . VAL A 1 110 ? -5.643 -6.386 14.746 1.00 96.81 110 VAL A N 1
ATOM 859 C CA . VAL A 1 110 ? -5.983 -5.383 13.728 1.00 96.81 110 VAL A CA 1
ATOM 860 C C . VAL A 1 110 ? -5.225 -5.669 12.438 1.00 96.81 110 VAL A C 1
ATOM 862 O O . VAL A 1 110 ? -4.009 -5.839 12.441 1.00 96.81 110 VAL A O 1
ATOM 865 N N . VAL A 1 111 ? -5.947 -5.668 11.315 1.00 96.69 111 VAL A N 1
ATOM 866 C CA . VAL A 1 111 ? -5.357 -5.732 9.973 1.00 96.69 111 VAL A CA 1
ATOM 867 C C . VAL A 1 111 ? -5.385 -4.341 9.348 1.00 96.69 111 VAL A C 1
ATOM 869 O O . VAL A 1 111 ? -6.445 -3.799 9.033 1.00 96.69 111 VAL A O 1
ATOM 872 N N . LEU A 1 112 ? -4.203 -3.766 9.138 1.00 95.44 112 LEU A N 1
ATOM 873 C CA . LEU A 1 112 ? -4.032 -2.466 8.494 1.00 95.44 112 LEU A CA 1
ATOM 874 C C . LEU A 1 112 ? -3.964 -2.620 6.973 1.00 95.44 112 LEU A C 1
ATOM 876 O O . LEU A 1 112 ? -2.901 -2.810 6.392 1.00 95.44 112 LEU A O 1
ATOM 880 N N . ALA A 1 113 ? -5.116 -2.500 6.315 1.00 96.38 113 ALA A N 1
ATOM 881 C CA . ALA A 1 113 ? -5.242 -2.576 4.858 1.00 96.38 113 ALA A CA 1
ATOM 882 C C . ALA A 1 113 ? -5.186 -1.188 4.183 1.00 96.38 113 ALA A C 1
ATOM 884 O O . ALA A 1 113 ? -5.976 -0.885 3.288 1.00 96.38 113 ALA A O 1
ATOM 885 N N . VAL A 1 114 ? -4.277 -0.316 4.636 1.00 95.62 114 VAL A N 1
ATOM 886 C CA . VAL A 1 114 ? -4.124 1.061 4.132 1.00 95.62 114 VAL A CA 1
ATOM 887 C C . VAL A 1 114 ? -2.743 1.282 3.501 1.00 95.62 114 VAL A C 1
ATOM 889 O O . VAL A 1 114 ? -1.776 0.638 3.906 1.00 95.62 114 VAL A O 1
ATOM 892 N N . PRO A 1 115 ? -2.595 2.208 2.534 1.00 94.50 115 PRO A N 1
ATOM 893 C CA . PRO A 1 115 ? -1.279 2.572 2.008 1.00 94.50 115 PRO A CA 1
ATOM 894 C C . PRO A 1 115 ? -0.365 3.156 3.095 1.00 94.50 115 PRO A C 1
ATOM 896 O O . PRO A 1 115 ? -0.839 3.874 3.974 1.00 94.50 115 PRO A O 1
ATOM 899 N N . LEU A 1 116 ? 0.957 2.978 2.971 1.00 91.25 116 LEU A N 1
ATOM 900 C CA . LEU A 1 116 ? 1.942 3.479 3.950 1.00 91.25 116 LEU A CA 1
ATOM 901 C C . LEU A 1 116 ? 1.828 4.992 4.224 1.00 91.25 116 LEU A C 1
ATOM 903 O O . LEU A 1 116 ? 1.961 5.445 5.353 1.00 91.25 116 LEU A O 1
ATOM 907 N N . ARG A 1 117 ? 1.499 5.802 3.210 1.00 91.50 117 ARG A N 1
ATOM 908 C CA . ARG A 1 117 ? 1.271 7.246 3.418 1.00 91.50 117 ARG A CA 1
ATOM 909 C C . ARG A 1 117 ? 0.056 7.547 4.299 1.00 91.50 117 ARG A C 1
ATOM 911 O O . ARG A 1 117 ? 0.038 8.571 4.972 1.00 91.50 117 ARG A O 1
ATOM 918 N N . ALA A 1 118 ? -0.973 6.704 4.248 1.00 94.00 118 ALA A N 1
ATOM 919 C CA . ALA A 1 118 ? -2.131 6.821 5.127 1.00 94.00 118 ALA A CA 1
ATOM 920 C C . ALA A 1 118 ? -1.808 6.281 6.526 1.00 94.00 118 ALA A C 1
ATOM 922 O O . ALA A 1 118 ? -2.245 6.879 7.503 1.00 94.00 118 ALA A O 1
ATOM 923 N N . LEU A 1 119 ? -0.993 5.223 6.613 1.00 94.31 119 LEU A N 1
ATOM 924 C CA . LEU A 1 119 ? -0.489 4.675 7.873 1.00 94.31 119 LEU A CA 1
ATOM 925 C C . LEU A 1 119 ? 0.212 5.744 8.725 1.00 94.31 119 LEU A C 1
ATOM 927 O O . LEU A 1 119 ? -0.088 5.860 9.905 1.00 94.31 119 LEU A O 1
ATOM 931 N N . ASN A 1 120 ? 1.036 6.601 8.110 1.00 93.62 120 ASN A N 1
ATOM 932 C CA . ASN A 1 120 ? 1.729 7.703 8.796 1.00 93.62 120 ASN A CA 1
ATOM 933 C C . ASN A 1 120 ? 0.800 8.744 9.455 1.00 93.62 120 ASN A C 1
ATOM 935 O O . ASN A 1 120 ? 1.280 9.621 10.167 1.00 93.62 120 ASN A O 1
ATOM 939 N N . LYS A 1 121 ? -0.513 8.702 9.194 1.00 95.12 121 LYS A N 1
ATOM 940 C CA . LYS A 1 121 ? -1.506 9.584 9.828 1.00 95.12 121 LYS A CA 1
ATOM 941 C C . LYS A 1 121 ? -2.135 8.976 11.085 1.00 95.12 121 LYS A C 1
ATOM 943 O O . LYS A 1 121 ? -2.951 9.638 11.719 1.00 95.12 121 LYS A O 1
ATOM 948 N N . ILE A 1 122 ? -1.801 7.729 11.408 1.00 97.19 122 ILE A N 1
ATOM 949 C CA . ILE A 1 122 ? -2.337 6.983 12.543 1.00 97.19 122 ILE A CA 1
ATOM 950 C C . ILE A 1 122 ? -1.254 6.926 13.615 1.00 97.19 122 ILE A C 1
ATOM 952 O O . ILE A 1 122 ? -0.158 6.427 13.368 1.00 97.19 122 ILE A O 1
ATOM 956 N N . GLN A 1 123 ? -1.556 7.426 14.810 1.00 97.31 123 GLN A N 1
ATOM 957 C CA . GLN A 1 123 ? -0.646 7.300 15.942 1.00 97.31 123 GLN A CA 1
ATOM 958 C C . GLN A 1 123 ? -0.606 5.845 16.418 1.00 97.31 123 GLN A C 1
ATOM 960 O O . GLN A 1 123 ? -1.648 5.274 16.726 1.00 97.31 123 GLN A O 1
ATOM 965 N N . MET A 1 124 ? 0.588 5.264 16.510 1.00 97.31 124 MET A N 1
ATOM 966 C CA . MET A 1 124 ? 0.784 3.906 17.018 1.00 97.31 124 MET A CA 1
ATOM 967 C C . MET A 1 124 ? 1.355 3.952 18.431 1.00 97.31 124 MET A C 1
ATOM 969 O O . MET A 1 124 ? 2.230 4.767 18.729 1.00 97.31 124 MET A O 1
ATOM 973 N N . THR A 1 125 ? 0.836 3.114 19.322 1.00 97.56 125 THR A N 1
ATOM 974 C CA . THR A 1 125 ? 1.372 2.927 20.674 1.00 97.56 125 THR A CA 1
ATOM 975 C C . THR A 1 125 ? 1.420 1.429 20.990 1.00 97.56 125 THR A C 1
ATOM 977 O O . THR A 1 125 ? 0.359 0.818 21.043 1.00 97.56 125 THR A O 1
ATOM 980 N N . PRO A 1 126 ? 2.598 0.817 21.202 1.00 96.31 126 PRO A N 1
ATOM 981 C CA . PRO A 1 126 ? 3.928 1.424 21.108 1.00 96.31 126 PRO A CA 1
ATOM 982 C C . PRO A 1 126 ? 4.227 1.969 19.701 1.00 96.31 126 PRO A C 1
ATOM 984 O O . PRO A 1 126 ? 3.532 1.652 18.734 1.00 96.31 126 PRO A O 1
ATOM 987 N N . ALA A 1 127 ? 5.226 2.850 19.605 1.00 95.00 127 ALA A N 1
ATOM 988 C CA . ALA A 1 127 ? 5.677 3.351 18.312 1.00 95.00 127 ALA A CA 1
ATOM 989 C C . ALA A 1 127 ? 6.191 2.188 17.444 1.00 95.00 127 ALA A C 1
ATOM 991 O O . ALA A 1 127 ? 6.687 1.195 17.970 1.00 95.00 127 ALA A O 1
ATOM 992 N N . LEU A 1 128 ? 6.037 2.313 16.125 1.00 89.31 128 LEU A N 1
ATOM 993 C CA . LEU A 1 128 ? 6.637 1.379 15.173 1.00 89.31 128 LEU A CA 1
ATOM 994 C C . LEU A 1 128 ? 8.117 1.743 14.999 1.00 89.31 128 LEU A C 1
ATOM 996 O O . LEU A 1 128 ? 8.418 2.927 14.828 1.00 89.31 128 LEU A O 1
ATOM 1000 N N . ASP A 1 129 ? 8.988 0.737 15.040 1.00 75.06 129 ASP A N 1
ATOM 1001 C CA . ASP A 1 129 ? 10.435 0.869 14.816 1.00 75.06 129 ASP A CA 1
ATOM 1002 C C . ASP A 1 129 ? 10.804 0.976 13.324 1.00 75.06 129 ASP A C 1
ATOM 1004 O O . ASP A 1 129 ? 10.082 0.394 12.473 1.00 75.06 129 ASP A O 1
#

Radius of gyration: 21.25 Å; chains: 1; bounding box: 48×24×54 Å

Sequence (129 aa):
LDQINVSSWLDKQNLPSTARQLINQQIRTRYDEPSRLSLLYYAQQSRVYRGVSDRDLRASRLVGGSPVLAQALVKQLKTIKTNSPVSAITQDKDGVTVKVGSVGYQADYVVLAVPLRALNKIQMTPALD